Protein AF-A0A656JU66-F1 (afdb_monomer)

Mean predicted aligned error: 9.71 Å

Solvent-accessible surface area (backbone atoms only — not comparable to full-atom values): 7713 Å² total; per-residue (Å²): 135,86,83,81,80,77,76,81,78,80,50,71,65,57,58,50,46,65,62,46,49,57,57,52,53,50,47,66,55,48,53,59,61,70,49,42,65,58,52,55,53,52,53,34,42,78,71,41,78,62,40,68,29,70,34,77,76,44,78,46,80,58,86,97,41,49,32,36,38,13,30,43,60,85,66,77,60,43,80,51,70,96,76,37,68,45,75,62,69,33,74,46,65,38,84,89,38,57,94,73,55,91,77,54,67,55,58,92,69,90,62,94,45,78,96,54,40,60,56,73,69,84,134

Radius of gyration: 28.7 Å; Cα contacts (8 Å, |Δi|>4): 119; chains: 1; bounding box: 49×33×99 Å

Sequence (123 aa):
MSKVAVAPSASSLSRFWHKWRFHINVLLVLIPLGFMPKYFSDNALDRGDKGLGQRDVGEIQVGPWSLRLAEDRNEAPRLSGPSGYMKSFNAALCNACIDRVKATYLRIGKPRSLRTAGVIFFG

Structure (mmCIF, N/CA/C/O backbone):
data_AF-A0A656JU66-F1
#
_entry.id   AF-A0A656JU66-F1
#
loop_
_atom_site.group_PDB
_atom_site.id
_atom_site.type_symbol
_atom_site.label_atom_id
_atom_site.label_alt_id
_atom_site.label_comp_id
_atom_site.label_asym_id
_atom_site.label_entity_id
_atom_site.label_seq_id
_atom_site.pdbx_PDB_ins_code
_atom_site.Cartn_x
_atom_site.Cartn_y
_atom_site.Cartn_z
_atom_site.occupancy
_atom_site.B_iso_or_equiv
_atom_site.auth_seq_id
_atom_site.auth_comp_id
_atom_site.auth_asym_id
_atom_site.auth_atom_id
_atom_site.pdbx_PDB_model_num
ATOM 1 N N . MET A 1 1 ? 27.254 3.653 -75.632 1.00 41.25 1 MET A N 1
ATOM 2 C CA . MET A 1 1 ? 27.979 4.068 -74.411 1.00 41.25 1 MET A CA 1
ATOM 3 C C . MET A 1 1 ? 27.103 3.768 -73.207 1.00 41.25 1 MET A C 1
ATOM 5 O O . MET A 1 1 ? 26.079 4.418 -73.042 1.00 41.25 1 MET A O 1
ATOM 9 N N . SER A 1 2 ? 27.444 2.746 -72.423 1.00 47.44 2 SER A N 1
ATOM 10 C CA . SER A 1 2 ? 26.656 2.334 -71.254 1.00 47.44 2 SER A CA 1
ATOM 11 C C . SER A 1 2 ? 27.049 3.164 -70.034 1.00 47.44 2 SER A C 1
ATOM 13 O O . SER A 1 2 ? 28.206 3.163 -69.622 1.00 47.44 2 SER A O 1
ATOM 15 N N . LYS A 1 3 ? 26.085 3.896 -69.470 1.00 54.09 3 LYS A N 1
ATOM 16 C CA . LYS A 1 3 ? 26.258 4.696 -68.254 1.00 54.09 3 LYS A CA 1
ATOM 17 C C . LYS A 1 3 ? 26.236 3.745 -67.056 1.00 54.09 3 LYS A C 1
ATOM 19 O O . LYS A 1 3 ? 25.180 3.238 -66.692 1.00 54.09 3 LYS A O 1
ATOM 24 N N . VAL A 1 4 ? 27.403 3.469 -66.479 1.00 56.31 4 VAL A N 1
ATOM 25 C CA . VAL A 1 4 ? 27.513 2.691 -65.238 1.00 56.31 4 VAL A CA 1
ATOM 26 C C . VAL A 1 4 ? 26.932 3.541 -64.109 1.00 56.31 4 VAL A C 1
ATOM 28 O O . VAL A 1 4 ? 27.484 4.582 -63.756 1.00 56.31 4 VAL A O 1
ATOM 31 N N . ALA A 1 5 ? 25.780 3.131 -63.580 1.00 61.62 5 ALA A N 1
ATOM 32 C CA . ALA A 1 5 ? 25.197 3.744 -62.397 1.00 61.62 5 ALA A CA 1
ATOM 33 C C . ALA A 1 5 ? 26.042 3.349 -61.178 1.00 61.62 5 ALA A C 1
ATOM 35 O O . ALA A 1 5 ? 26.042 2.194 -60.756 1.00 61.62 5 ALA A O 1
ATOM 36 N N . VAL A 1 6 ? 26.793 4.304 -60.631 1.00 62.25 6 VAL A N 1
ATOM 37 C CA . VAL A 1 6 ? 27.523 4.123 -59.373 1.00 62.25 6 VAL A CA 1
ATOM 38 C C . VAL A 1 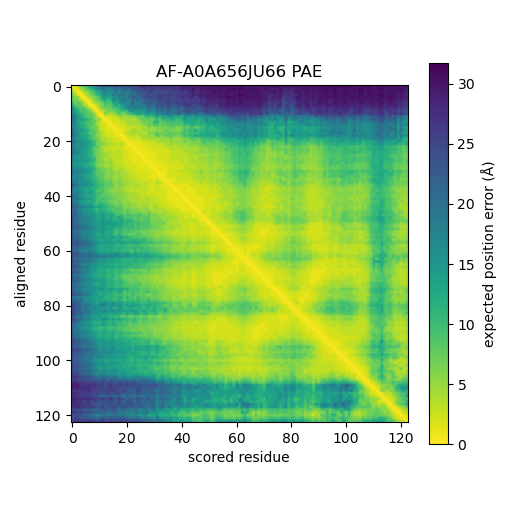6 ? 26.498 4.113 -58.242 1.00 62.25 6 VAL A C 1
ATOM 40 O O . VAL A 1 6 ? 25.774 5.089 -58.051 1.00 62.25 6 VAL A O 1
ATOM 43 N N . ALA A 1 7 ? 26.410 2.999 -57.515 1.00 65.12 7 ALA A N 1
ATOM 44 C CA . ALA A 1 7 ? 25.534 2.888 -56.356 1.00 65.12 7 ALA A CA 1
ATOM 45 C C . ALA A 1 7 ? 25.927 3.945 -55.300 1.00 65.12 7 ALA A C 1
ATOM 47 O O . ALA A 1 7 ? 27.118 4.092 -55.007 1.00 65.12 7 ALA A O 1
ATOM 48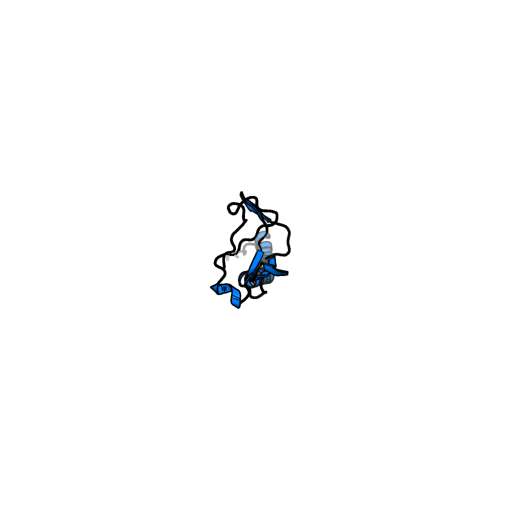 N N . PRO A 1 8 ? 24.965 4.692 -54.726 1.00 64.94 8 PRO A N 1
ATOM 49 C CA . PRO A 1 8 ? 25.264 5.714 -53.730 1.00 64.94 8 PRO A CA 1
ATOM 50 C C . PRO A 1 8 ? 25.926 5.079 -52.502 1.00 64.94 8 PRO A C 1
ATOM 52 O O . PRO A 1 8 ? 25.465 4.062 -51.979 1.00 64.94 8 PRO A O 1
ATOM 55 N N . SER A 1 9 ? 27.031 5.670 -52.044 1.00 65.44 9 SER A N 1
ATOM 56 C CA . SER A 1 9 ? 27.762 5.177 -50.881 1.00 65.44 9 SER A CA 1
ATOM 57 C C . SER A 1 9 ? 26.907 5.338 -49.621 1.00 65.44 9 SER A C 1
ATOM 59 O O . SER A 1 9 ? 26.401 6.417 -49.312 1.00 65.44 9 SER A O 1
ATOM 61 N N . ALA A 1 10 ? 26.714 4.243 -48.883 1.00 67.38 10 ALA A N 1
ATOM 62 C CA . ALA A 1 10 ? 25.923 4.266 -47.659 1.00 67.38 10 ALA A CA 1
ATOM 63 C C . ALA A 1 10 ? 26.539 5.245 -46.642 1.00 67.38 10 ALA A C 1
ATOM 65 O O . ALA A 1 10 ? 27.709 5.108 -46.245 1.00 67.38 10 ALA A O 1
ATOM 66 N N . SER A 1 11 ? 25.744 6.224 -46.201 1.00 79.81 11 SER A N 1
ATOM 67 C CA . SER A 1 11 ? 26.188 7.240 -45.245 1.00 79.81 11 SER A CA 1
ATOM 68 C C . SER A 1 11 ? 26.666 6.587 -43.942 1.00 79.81 11 SER A C 1
ATOM 70 O O . SER A 1 11 ? 26.158 5.548 -43.505 1.00 79.81 11 SER A O 1
ATOM 72 N N . SER A 1 12 ? 27.685 7.169 -43.308 1.00 81.31 12 SER A N 1
ATOM 73 C CA . SER A 1 12 ? 28.197 6.707 -42.008 1.00 81.31 12 SER A CA 1
ATOM 74 C C . SER A 1 12 ? 27.097 6.684 -40.940 1.00 81.31 12 SER A C 1
ATOM 76 O O . SER A 1 12 ? 27.049 5.764 -40.124 1.00 81.31 12 SER A O 1
ATOM 78 N N . LEU A 1 13 ? 26.163 7.637 -41.016 1.00 82.25 13 LEU A N 1
ATOM 79 C CA . LEU A 1 13 ? 24.992 7.733 -40.151 1.00 82.25 13 LEU A CA 1
ATOM 80 C C . LEU A 1 13 ? 24.037 6.539 -40.320 1.00 82.25 13 LEU A C 1
ATOM 82 O O . LEU A 1 13 ? 23.590 5.973 -39.328 1.00 82.25 13 LEU A O 1
ATOM 86 N N . SER A 1 14 ? 23.764 6.113 -41.560 1.00 81.56 14 SER A N 1
ATOM 87 C CA . SER A 1 14 ? 22.922 4.939 -41.839 1.00 81.56 14 SER A CA 1
ATOM 88 C C . SER A 1 14 ? 23.548 3.660 -41.275 1.00 81.56 14 SER A C 1
ATOM 90 O O . SER A 1 14 ? 22.874 2.886 -40.596 1.00 81.56 14 SER A O 1
ATOM 92 N N . ARG A 1 15 ? 24.859 3.463 -41.459 1.00 81.38 15 ARG A N 1
ATOM 93 C CA . ARG A 1 15 ? 25.577 2.304 -40.897 1.00 81.38 15 ARG A CA 1
ATOM 94 C C . ARG A 1 15 ? 25.592 2.307 -39.370 1.00 81.38 15 ARG A C 1
ATOM 96 O O . ARG A 1 15 ? 25.389 1.260 -38.758 1.00 81.38 15 ARG A O 1
ATOM 103 N N . PHE A 1 16 ? 25.787 3.472 -38.754 1.00 86.31 16 PHE A N 1
ATOM 104 C CA . PHE A 1 16 ? 25.693 3.626 -37.304 1.00 86.31 16 PHE A CA 1
ATOM 105 C C . PHE A 1 16 ? 24.277 3.310 -36.803 1.00 86.31 16 PHE A C 1
ATOM 107 O O . PHE A 1 16 ? 24.116 2.516 -35.881 1.00 86.31 16 PHE A O 1
ATOM 114 N N . TRP A 1 17 ? 23.244 3.839 -37.459 1.00 86.75 17 TRP A N 1
ATOM 115 C CA . TRP A 1 17 ? 21.851 3.558 -37.120 1.00 86.75 17 TRP A CA 1
ATOM 116 C C . TRP A 1 17 ? 21.508 2.070 -37.214 1.00 86.75 17 TRP A C 1
ATOM 118 O O . TRP A 1 17 ? 20.957 1.510 -36.270 1.00 86.75 17 TRP A O 1
ATOM 128 N N . HIS A 1 18 ? 21.876 1.396 -38.306 1.00 81.56 18 HIS A N 1
ATOM 129 C CA . HIS A 1 18 ? 21.624 -0.039 -38.454 1.00 81.56 18 HIS A CA 1
A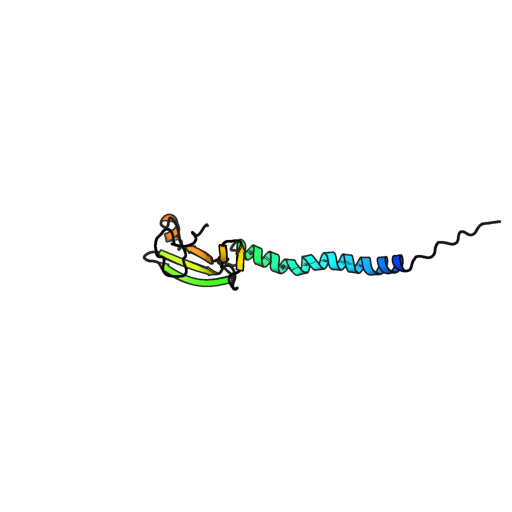TOM 130 C C . HIS A 1 18 ? 22.364 -0.877 -37.402 1.00 81.56 18 HIS A C 1
ATOM 132 O O . HIS A 1 18 ? 21.810 -1.872 -36.936 1.00 81.56 18 HIS A O 1
ATOM 138 N N . LYS A 1 19 ? 23.555 -0.445 -36.963 1.00 85.25 19 LYS A N 1
ATOM 139 C CA . LYS A 1 19 ? 24.291 -1.077 -35.857 1.00 85.25 19 LYS A CA 1
ATOM 140 C C . LYS A 1 19 ? 23.578 -0.894 -34.512 1.00 85.25 19 LYS A C 1
ATOM 142 O O . LYS A 1 19 ? 23.445 -1.845 -33.751 1.00 85.25 19 LYS A O 1
ATOM 147 N N . TRP A 1 20 ? 23.094 0.311 -34.220 1.00 93.44 20 TRP A N 1
ATOM 148 C CA . TRP A 1 20 ? 22.497 0.634 -32.918 1.00 93.44 20 TRP A CA 1
ATOM 149 C C . TRP A 1 20 ? 21.022 0.265 -32.789 1.00 93.44 20 TRP A C 1
ATOM 151 O O . TRP A 1 20 ? 20.559 -0.008 -31.683 1.00 93.44 20 TRP A O 1
ATOM 161 N N . ARG A 1 21 ? 20.284 0.179 -33.898 1.00 92.62 21 ARG A N 1
ATOM 162 C CA . ARG A 1 21 ? 18.863 -0.184 -33.896 1.00 92.62 21 ARG A CA 1
ATOM 163 C C . ARG A 1 21 ? 18.630 -1.534 -33.222 1.00 92.62 21 ARG A C 1
ATOM 165 O O . ARG A 1 21 ? 17.663 -1.658 -32.478 1.00 92.62 21 ARG A O 1
ATOM 172 N N . PHE A 1 22 ? 19.498 -2.522 -33.436 1.00 89.81 22 PHE A N 1
ATOM 173 C CA . PHE A 1 22 ? 19.386 -3.817 -32.759 1.00 89.81 22 PHE A CA 1
ATOM 174 C C . PHE A 1 22 ? 19.450 -3.665 -31.233 1.00 89.81 22 PHE A C 1
ATOM 176 O O . PHE A 1 22 ? 18.544 -4.109 -30.534 1.00 89.81 22 PHE A O 1
ATOM 183 N N . HIS A 1 23 ? 20.453 -2.950 -30.721 1.00 93.25 23 HIS A N 1
ATOM 184 C CA . HIS A 1 23 ? 20.613 -2.718 -29.284 1.00 93.25 23 HIS A CA 1
ATOM 185 C C . HIS A 1 23 ? 19.453 -1.920 -28.679 1.00 93.25 23 HIS A C 1
ATOM 187 O O . HIS A 1 23 ? 19.010 -2.240 -27.581 1.00 93.25 23 HIS A O 1
ATOM 193 N N . ILE A 1 24 ? 18.910 -0.939 -29.406 1.00 94.38 24 ILE A N 1
ATOM 194 C CA . ILE A 1 24 ? 17.724 -0.184 -28.973 1.00 94.38 24 ILE A CA 1
ATOM 195 C C . ILE A 1 24 ? 16.494 -1.100 -28.875 1.00 94.38 24 ILE A C 1
ATOM 197 O O . ILE A 1 24 ? 15.755 -1.018 -27.900 1.00 94.38 24 ILE A O 1
ATOM 201 N N . ASN A 1 25 ? 16.282 -2.003 -29.841 1.00 93.75 25 ASN A N 1
ATOM 202 C CA . ASN A 1 25 ? 15.174 -2.967 -29.780 1.00 93.75 25 ASN A CA 1
ATOM 203 C C . ASN A 1 25 ? 15.336 -3.948 -28.614 1.00 93.75 25 ASN A C 1
ATOM 205 O O . ASN A 1 25 ? 14.369 -4.232 -27.915 1.00 93.75 25 ASN A O 1
ATOM 209 N N . VAL A 1 26 ? 16.557 -4.426 -28.368 1.00 94.62 26 VAL A N 1
ATOM 210 C CA . VAL A 1 26 ? 16.849 -5.268 -27.200 1.00 94.62 26 VAL A CA 1
ATOM 211 C C . VAL A 1 26 ? 16.559 -4.506 -25.906 1.00 94.62 26 VAL A C 1
ATOM 213 O O . VAL A 1 26 ? 15.873 -5.030 -25.034 1.00 94.62 26 VAL A O 1
ATOM 216 N N . LEU A 1 27 ? 16.999 -3.250 -25.796 1.00 95.81 27 LEU A N 1
ATOM 217 C CA . LEU A 1 27 ? 16.731 -2.409 -24.629 1.00 95.81 27 LEU A CA 1
ATOM 218 C C . LEU A 1 27 ? 15.222 -2.216 -24.401 1.00 95.81 27 LEU A C 1
ATOM 220 O O . LEU A 1 27 ? 14.761 -2.336 -23.269 1.00 95.81 27 LEU A O 1
ATOM 224 N N . LEU A 1 28 ? 14.448 -1.984 -25.467 1.00 95.12 28 LEU A N 1
ATOM 225 C CA . LEU A 1 28 ? 12.990 -1.832 -25.397 1.00 95.12 28 LEU A CA 1
ATOM 226 C C . LEU A 1 28 ? 12.285 -3.060 -24.806 1.00 95.12 28 LEU A C 1
ATOM 228 O O . LEU A 1 28 ? 11.263 -2.903 -24.146 1.00 95.12 28 LEU A O 1
ATOM 232 N N . VAL A 1 29 ? 12.829 -4.261 -25.010 1.00 95.00 29 VAL A N 1
ATOM 233 C CA . VAL A 1 29 ? 12.297 -5.502 -24.425 1.00 95.00 29 VAL A CA 1
ATOM 234 C C . VAL A 1 29 ? 12.832 -5.729 -23.009 1.00 95.00 29 VAL A C 1
ATOM 236 O O . VAL A 1 29 ? 12.089 -6.152 -22.125 1.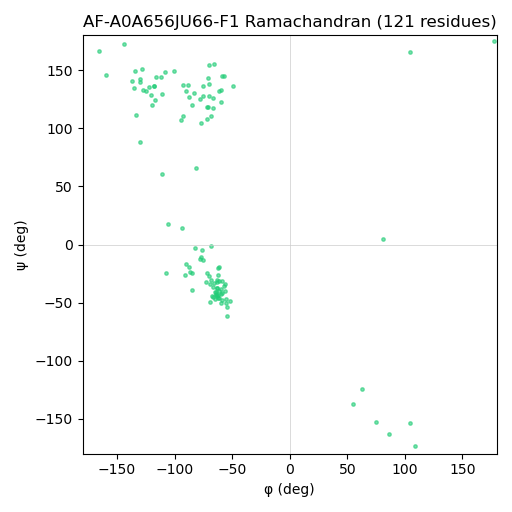00 95.00 29 VAL A O 1
ATOM 239 N N . LEU A 1 30 ? 14.107 -5.424 -22.758 1.00 96.50 30 LEU A N 1
ATOM 240 C CA . LEU A 1 30 ? 14.732 -5.641 -21.452 1.00 96.50 30 LEU A CA 1
ATOM 241 C C . LEU A 1 30 ? 14.205 -4.703 -20.365 1.00 96.50 30 LEU A C 1
ATOM 243 O O . LEU A 1 30 ? 14.096 -5.125 -19.217 1.00 96.50 30 LEU A O 1
ATOM 247 N N . ILE A 1 31 ? 13.855 -3.461 -20.709 1.00 94.19 31 ILE A N 1
ATOM 248 C CA . ILE A 1 31 ? 13.290 -2.494 -19.759 1.00 94.19 31 ILE A CA 1
ATOM 249 C C . ILE A 1 31 ? 12.055 -3.073 -19.043 1.00 94.19 31 ILE A C 1
ATOM 251 O O . ILE A 1 31 ? 12.118 -3.235 -17.823 1.00 94.19 31 ILE A O 1
ATOM 255 N N . PRO A 1 32 ? 10.951 -3.438 -19.728 1.00 92.75 32 PRO A N 1
ATOM 256 C CA . PRO A 1 32 ? 9.766 -3.962 -19.050 1.00 92.75 32 PRO A CA 1
ATOM 257 C C . PRO A 1 32 ? 10.047 -5.281 -18.321 1.00 92.75 32 PRO A C 1
ATOM 259 O O . PRO A 1 32 ? 9.560 -5.463 -17.207 1.00 92.75 32 PRO A O 1
ATOM 262 N N . LEU A 1 33 ? 10.882 -6.160 -18.887 1.00 94.81 33 LEU A N 1
ATOM 263 C CA . LEU A 1 33 ? 11.290 -7.406 -18.227 1.00 94.81 33 LEU A CA 1
ATOM 264 C C . LEU A 1 33 ? 12.013 -7.154 -16.896 1.00 94.81 33 LEU A C 1
ATOM 266 O O . LEU A 1 33 ? 11.774 -7.871 -15.928 1.00 94.81 33 LEU A O 1
ATOM 270 N N . GLY A 1 34 ? 12.851 -6.118 -16.817 1.00 94.50 34 GLY A N 1
ATOM 271 C CA . GLY A 1 34 ? 13.525 -5.727 -15.579 1.00 94.50 34 GLY A CA 1
ATOM 272 C C . GLY A 1 34 ? 12.563 -5.222 -14.497 1.00 94.50 34 GLY A C 1
ATOM 273 O O . GLY A 1 34 ? 12.786 -5.471 -13.313 1.00 94.50 34 GLY A O 1
ATOM 274 N N . PHE A 1 35 ? 11.468 -4.556 -14.880 1.00 94.94 35 PHE A N 1
ATOM 275 C CA . PHE A 1 35 ? 10.470 -4.031 -13.936 1.00 94.94 35 PHE A CA 1
ATOM 276 C C . PHE A 1 35 ? 9.369 -5.037 -13.559 1.00 94.94 35 PHE A C 1
ATOM 278 O O . PHE A 1 35 ? 8.727 -4.877 -12.516 1.00 94.94 35 PHE A O 1
ATOM 285 N N . MET A 1 36 ? 9.162 -6.088 -14.359 1.00 94.31 36 MET A N 1
AT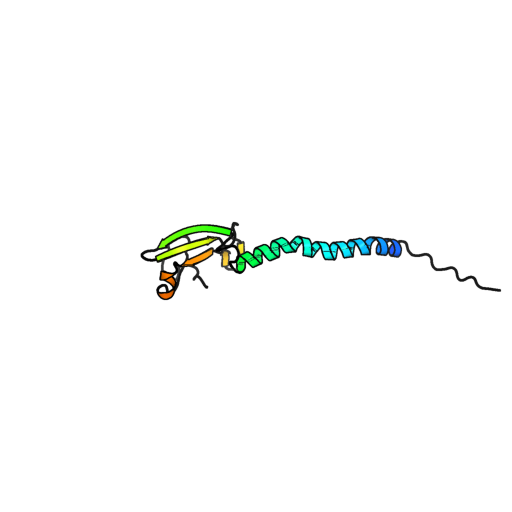OM 286 C CA . MET A 1 36 ? 8.120 -7.101 -14.145 1.00 94.31 36 MET A CA 1
ATOM 287 C C . MET A 1 36 ? 8.124 -7.726 -12.739 1.00 94.31 36 MET A C 1
ATOM 289 O O . MET A 1 36 ? 7.058 -7.754 -12.120 1.00 94.31 36 MET A O 1
ATOM 293 N N . PRO A 1 37 ? 9.258 -8.191 -12.173 1.00 93.62 37 PRO A N 1
ATOM 294 C CA . PRO A 1 37 ? 9.252 -8.840 -10.861 1.00 93.62 37 PRO A CA 1
ATOM 295 C C . PRO A 1 37 ? 8.695 -7.944 -9.752 1.00 93.62 37 PRO A C 1
ATOM 297 O O . PRO A 1 37 ? 7.894 -8.387 -8.926 1.00 93.62 37 PRO A O 1
ATOM 300 N N . LYS A 1 38 ? 9.072 -6.659 -9.761 1.00 92.19 38 LYS A N 1
ATOM 301 C CA . LYS A 1 38 ? 8.556 -5.675 -8.808 1.00 92.19 38 LYS A CA 1
ATOM 302 C C . LYS A 1 38 ? 7.060 -5.454 -9.009 1.00 92.19 38 LYS A C 1
ATOM 304 O O . LYS A 1 38 ? 6.316 -5.514 -8.037 1.00 92.19 38 LYS A O 1
ATOM 309 N N . TYR A 1 39 ? 6.629 -5.261 -10.255 1.00 91.94 39 TYR A N 1
ATOM 310 C CA . TYR A 1 39 ? 5.218 -5.081 -10.585 1.00 91.94 39 TYR A CA 1
ATOM 311 C C . TYR A 1 39 ? 4.360 -6.245 -10.072 1.00 91.94 39 TYR A C 1
ATOM 313 O O . TYR A 1 39 ? 3.387 -6.015 -9.358 1.00 91.94 39 TYR A O 1
ATOM 321 N N . PHE A 1 40 ? 4.733 -7.496 -10.356 1.00 93.25 40 PHE A N 1
ATOM 322 C CA . PHE A 1 40 ? 3.972 -8.655 -9.876 1.00 93.25 40 PHE A CA 1
ATOM 323 C C . PHE A 1 40 ? 4.019 -8.805 -8.357 1.00 93.25 40 PHE A C 1
ATOM 325 O O . PHE A 1 40 ? 3.017 -9.169 -7.750 1.00 93.25 40 PHE A O 1
ATOM 332 N N . SER A 1 41 ? 5.156 -8.494 -7.730 1.00 91.50 41 SER A N 1
ATOM 333 C CA . SER A 1 41 ? 5.268 -8.500 -6.272 1.00 91.50 41 SER A CA 1
ATOM 334 C C . SER A 1 41 ? 4.334 -7.489 -5.612 1.00 91.50 41 SER A C 1
ATOM 336 O O . SER A 1 41 ? 3.722 -7.826 -4.602 1.00 91.50 41 SER A O 1
ATOM 338 N N . ASP A 1 42 ? 4.250 -6.277 -6.162 1.00 91.06 42 ASP A N 1
ATOM 339 C CA . ASP A 1 42 ? 3.363 -5.226 -5.666 1.00 91.06 42 ASP A CA 1
ATOM 340 C C . ASP A 1 42 ? 1.890 -5.626 -5.879 1.00 91.06 42 ASP A C 1
ATOM 342 O O . ASP A 1 42 ? 1.111 -5.592 -4.936 1.00 91.06 42 ASP A O 1
ATOM 346 N N . ASN A 1 43 ? 1.529 -6.152 -7.055 1.00 91.50 43 ASN A N 1
ATOM 347 C CA . ASN A 1 43 ? 0.164 -6.628 -7.323 1.00 91.50 43 ASN A CA 1
ATOM 348 C C . ASN A 1 43 ? -0.275 -7.781 -6.406 1.00 91.50 43 ASN A C 1
ATOM 350 O O . ASN A 1 43 ? -1.431 -7.839 -6.004 1.00 91.50 43 ASN A O 1
ATOM 354 N N . ALA A 1 44 ? 0.620 -8.724 -6.111 1.00 90.38 44 ALA A N 1
ATOM 355 C CA . ALA A 1 44 ? 0.322 -9.846 -5.222 1.00 90.38 44 ALA A CA 1
ATOM 356 C C . ALA A 1 44 ? 0.137 -9.390 -3.763 1.00 90.38 44 ALA A C 1
ATOM 358 O O . ALA A 1 44 ? -0.621 -9.999 -3.015 1.00 90.38 44 ALA A O 1
ATOM 359 N N . LEU A 1 45 ? 0.820 -8.319 -3.352 1.00 89.56 45 LEU A N 1
ATOM 360 C CA . LEU A 1 45 ? 0.600 -7.691 -2.052 1.00 89.56 45 LEU A CA 1
ATOM 361 C C . LEU A 1 45 ? -0.772 -7.009 -2.003 1.00 89.56 45 LEU A C 1
ATOM 363 O O . LEU A 1 45 ? -1.547 -7.295 -1.098 1.00 89.56 45 LEU A O 1
ATOM 367 N N . ASP A 1 46 ? -1.098 -6.196 -3.011 1.00 86.19 46 ASP A N 1
ATOM 368 C CA . ASP A 1 46 ? -2.358 -5.443 -3.064 1.00 86.19 46 ASP A CA 1
ATOM 369 C C . ASP A 1 46 ? -3.595 -6.368 -3.133 1.00 86.19 46 ASP A C 1
ATOM 371 O O . ASP A 1 46 ? -4.658 -6.031 -2.619 1.00 86.19 46 ASP A O 1
ATOM 375 N N . ARG A 1 47 ? -3.465 -7.562 -3.736 1.00 86.38 47 ARG A N 1
ATOM 376 C CA . ARG A 1 47 ? -4.518 -8.600 -3.750 1.00 86.38 47 ARG A CA 1
ATOM 377 C C . ARG A 1 47 ? -4.639 -9.394 -2.448 1.00 86.38 47 ARG A C 1
ATOM 379 O O . ARG A 1 47 ? -5.596 -10.147 -2.296 1.00 86.38 47 ARG A O 1
ATOM 386 N N . GLY A 1 48 ? -3.669 -9.279 -1.544 1.00 84.62 48 GLY A N 1
ATOM 387 C CA . GLY A 1 48 ? -3.587 -10.095 -0.332 1.00 84.62 48 GLY A CA 1
ATOM 388 C C . GLY A 1 48 ? -2.980 -11.493 -0.530 1.00 84.62 48 GLY A C 1
ATOM 389 O O . GLY A 1 48 ? -2.896 -12.251 0.435 1.00 84.62 48 GLY A O 1
ATOM 390 N N . ASP A 1 49 ? -2.486 -11.837 -1.729 1.00 87.69 49 ASP A N 1
ATOM 391 C CA . ASP A 1 49 ? -1.829 -13.131 -2.011 1.00 87.69 49 ASP A CA 1
ATOM 392 C C . ASP A 1 49 ? -0.546 -13.315 -1.179 1.00 87.69 49 ASP A C 1
ATOM 394 O O . ASP A 1 49 ? -0.127 -14.434 -0.880 1.00 87.69 49 ASP A O 1
ATOM 398 N N . LYS A 1 50 ? 0.094 -12.205 -0.787 1.00 87.75 50 LYS A N 1
ATOM 399 C CA . LYS A 1 50 ? 1.271 -12.182 0.101 1.00 87.75 50 LYS A CA 1
ATOM 400 C C . LYS A 1 50 ? 0.920 -11.993 1.580 1.00 87.75 50 LYS A C 1
ATOM 402 O O . LYS A 1 50 ? 1.805 -11.716 2.388 1.00 87.75 50 LYS A O 1
ATOM 407 N N . GLY A 1 51 ? -0.349 -12.162 1.938 1.00 90.12 51 GLY A N 1
ATOM 408 C CA . GLY A 1 51 ? -0.865 -11.899 3.274 1.00 90.12 51 GLY A CA 1
ATOM 409 C C . GLY A 1 51 ? -1.273 -10.440 3.464 1.00 90.12 51 GLY A C 1
ATOM 410 O O . GLY A 1 51 ? -1.480 -9.700 2.508 1.00 90.12 51 GLY A O 1
ATOM 411 N N . LEU A 1 52 ? -1.409 -10.037 4.727 1.00 91.25 52 LEU A N 1
ATOM 412 C CA . LEU A 1 52 ? -2.004 -8.750 5.094 1.00 91.25 52 LEU A CA 1
ATOM 413 C C . LEU A 1 52 ? -1.107 -7.544 4.762 1.00 91.25 52 LEU A C 1
ATOM 415 O O . LEU A 1 52 ? -1.601 -6.436 4.607 1.00 91.25 52 LEU A O 1
ATOM 419 N N . GLY A 1 53 ? 0.207 -7.729 4.667 1.00 92.75 53 GLY A N 1
ATOM 420 C CA . GLY A 1 53 ? 1.153 -6.646 4.420 1.00 92.75 53 GLY A CA 1
ATOM 421 C C . GLY A 1 53 ? 2.595 -7.144 4.423 1.00 92.75 53 GLY A C 1
ATOM 422 O O . GLY A 1 53 ? 2.859 -8.309 4.719 1.00 92.75 53 GLY A O 1
ATOM 423 N N . GLN A 1 54 ? 3.549 -6.265 4.118 1.00 93.88 54 GLN A N 1
ATOM 424 C CA . GLN A 1 54 ? 4.976 -6.613 4.132 1.00 93.88 54 GLN A CA 1
ATOM 425 C C . GLN A 1 54 ? 5.534 -6.839 5.539 1.00 93.88 54 GLN A C 1
ATOM 427 O O . GLN A 1 54 ? 6.526 -7.553 5.693 1.00 93.88 54 GLN A O 1
ATOM 432 N N . ARG A 1 55 ? 4.937 -6.213 6.559 1.00 92.75 55 ARG A N 1
ATOM 433 C CA . ARG A 1 55 ? 5.361 -6.373 7.952 1.00 92.75 55 ARG A CA 1
ATOM 434 C C . ARG A 1 55 ? 4.159 -6.611 8.850 1.00 92.75 55 ARG A C 1
ATOM 436 O O . ARG A 1 55 ? 3.366 -5.700 9.077 1.00 92.75 55 ARG A O 1
ATOM 443 N N . ASP A 1 56 ? 4.064 -7.820 9.392 1.00 92.69 56 ASP A N 1
ATOM 444 C CA . ASP A 1 56 ? 3.063 -8.152 10.404 1.00 92.69 56 ASP A CA 1
ATOM 445 C C . ASP A 1 56 ? 3.405 -7.427 11.719 1.00 92.69 56 ASP A C 1
ATOM 447 O O . ASP A 1 56 ? 4.542 -7.473 12.199 1.00 92.69 56 ASP A O 1
ATOM 451 N N . VAL A 1 57 ? 2.434 -6.700 12.269 1.00 91.25 57 VAL A N 1
ATOM 452 C CA . VAL A 1 57 ? 2.518 -6.077 13.599 1.00 91.25 57 VAL A CA 1
ATOM 453 C C . VAL A 1 57 ? 2.074 -7.078 14.670 1.00 91.25 57 VAL A C 1
ATOM 455 O O . VAL A 1 57 ? 2.502 -6.970 15.818 1.00 91.25 57 VAL A O 1
ATOM 458 N N . GLY A 1 58 ? 1.273 -8.073 14.287 1.00 92.06 58 GLY A N 1
ATOM 459 C CA . GLY A 1 58 ? 0.745 -9.122 15.142 1.00 92.06 58 GLY A CA 1
ATOM 460 C C . GLY A 1 58 ? -0.750 -8.978 15.412 1.00 92.06 58 GLY A C 1
ATOM 461 O O . GLY A 1 58 ? -1.456 -8.143 14.838 1.00 92.06 58 GLY A O 1
ATOM 462 N N . GLU A 1 59 ? -1.236 -9.836 16.305 1.00 94.00 59 GLU A N 1
ATOM 463 C CA . GLU A 1 59 ? -2.606 -9.792 16.802 1.00 94.00 59 GLU A CA 1
ATOM 464 C C . GLU A 1 59 ? -2.730 -8.779 17.947 1.00 94.00 59 GLU A C 1
ATOM 466 O O . GLU A 1 59 ? -1.952 -8.781 18.901 1.00 94.00 59 GLU A O 1
ATOM 471 N N . ILE A 1 60 ? -3.726 -7.907 17.843 1.00 91.19 60 ILE A N 1
ATOM 472 C CA . ILE A 1 60 ? -4.041 -6.857 18.800 1.00 91.19 60 ILE A CA 1
ATOM 473 C C . ILE A 1 60 ? -5.425 -7.149 19.372 1.00 91.19 60 ILE A C 1
ATOM 475 O O . ILE A 1 60 ? -6.407 -7.265 18.636 1.00 91.19 60 ILE A O 1
ATOM 479 N N . GLN A 1 61 ? -5.498 -7.236 20.699 1.00 91.44 61 GLN A N 1
ATOM 480 C CA . GLN A 1 61 ? -6.755 -7.385 21.426 1.00 91.44 61 GLN A CA 1
ATOM 481 C C . GLN A 1 61 ? -7.365 -6.011 21.719 1.00 91.44 61 GLN A C 1
ATOM 483 O O . GLN A 1 61 ? -6.710 -5.129 22.278 1.00 91.44 61 GLN A O 1
ATOM 488 N N . VAL A 1 62 ? -8.630 -5.829 21.345 1.00 88.06 62 VAL A N 1
ATOM 489 C CA . VAL A 1 62 ? -9.398 -4.589 21.496 1.00 88.06 62 VAL A CA 1
ATOM 490 C C . VAL A 1 62 ? -10.738 -4.917 22.155 1.00 88.06 62 VAL A C 1
ATOM 492 O O . VAL A 1 62 ? -11.747 -5.178 21.497 1.00 88.06 62 VAL A O 1
ATOM 495 N N . GLY A 1 63 ? -10.752 -4.906 23.489 1.00 88.00 63 GLY A N 1
ATOM 496 C CA . GLY A 1 63 ? -11.919 -5.333 24.261 1.00 88.00 63 GLY A CA 1
ATOM 497 C C . GLY A 1 63 ? -12.225 -6.817 24.005 1.00 88.00 63 GLY A C 1
ATOM 498 O O . GLY A 1 63 ? -11.334 -7.637 24.207 1.00 88.00 63 GLY A O 1
ATOM 499 N N . PRO A 1 64 ? -13.448 -7.184 23.574 1.00 89.50 64 PRO A N 1
ATOM 500 C CA . PRO A 1 64 ? -13.805 -8.572 23.264 1.00 89.50 64 PRO A CA 1
ATOM 501 C C . PRO A 1 64 ? -13.366 -9.028 21.861 1.00 89.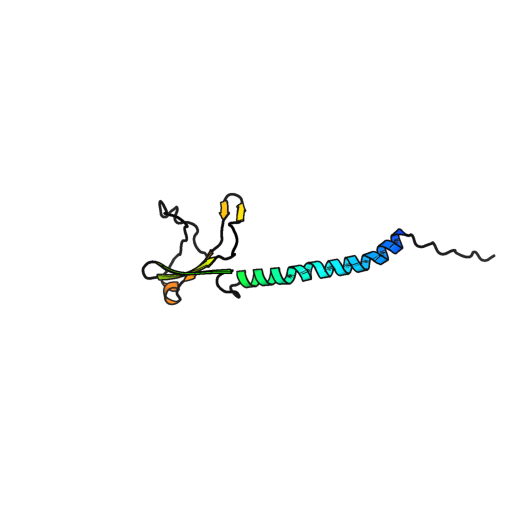50 64 PRO A C 1
ATOM 503 O O . PRO A 1 64 ? -13.614 -10.176 21.496 1.00 89.50 64 PRO A O 1
ATOM 506 N N . TRP A 1 65 ? -12.779 -8.139 21.053 1.00 92.25 65 TRP A N 1
ATOM 507 C CA . TRP A 1 65 ? -12.415 -8.415 19.665 1.00 92.25 65 TRP A CA 1
ATOM 508 C C . TRP A 1 65 ? -10.911 -8.547 19.498 1.00 92.25 65 TRP A C 1
ATOM 510 O O . TRP A 1 65 ? -10.151 -7.827 20.143 1.00 92.25 65 TRP A O 1
ATOM 520 N N . SER A 1 66 ? -10.497 -9.390 18.555 1.00 92.44 66 SER A N 1
ATOM 521 C CA . SER A 1 66 ? -9.112 -9.457 18.105 1.00 92.44 66 SER A CA 1
ATOM 522 C C . SER A 1 66 ? -8.991 -9.064 16.636 1.00 92.44 66 SER A C 1
ATOM 524 O O . SER A 1 66 ? -9.889 -9.318 15.823 1.00 92.44 66 SER A O 1
ATOM 526 N N . LEU A 1 67 ? -7.889 -8.393 16.303 1.00 92.56 67 LEU A N 1
ATOM 527 C CA . LEU A 1 67 ? -7.547 -8.034 14.932 1.00 92.56 67 LEU A CA 1
ATOM 528 C C . LEU A 1 67 ? -6.064 -8.287 14.683 1.00 92.56 67 LEU A C 1
ATOM 530 O O . LEU A 1 67 ? -5.229 -7.983 15.529 1.00 92.56 67 LEU A O 1
ATOM 534 N N . ARG A 1 68 ? -5.719 -8.797 13.506 1.00 93.19 68 ARG A N 1
ATOM 535 C CA . ARG A 1 68 ? -4.336 -8.816 13.022 1.00 93.19 68 ARG A CA 1
ATOM 536 C C . ARG A 1 68 ? -4.070 -7.539 12.253 1.00 93.19 68 ARG A C 1
ATOM 538 O O . ARG A 1 68 ? -4.890 -7.155 11.425 1.00 93.19 68 ARG A O 1
ATOM 545 N N . LEU A 1 69 ? -2.955 -6.879 12.540 1.00 92.69 69 LEU A N 1
ATOM 546 C CA . LEU A 1 69 ? -2.564 -5.630 11.894 1.00 92.69 69 LEU A CA 1
ATOM 547 C C . LEU A 1 69 ? -1.251 -5.842 11.150 1.00 92.69 69 LEU A C 1
ATOM 549 O O . LEU A 1 69 ? -0.316 -6.413 11.700 1.00 92.69 69 LEU A O 1
ATOM 553 N N . ALA A 1 70 ? -1.149 -5.328 9.932 1.00 94.06 70 ALA A N 1
ATOM 554 C CA . ALA A 1 70 ? 0.100 -5.308 9.187 1.00 94.06 70 ALA A CA 1
ATOM 555 C C . ALA A 1 70 ? 0.335 -3.937 8.556 1.00 94.06 70 ALA A C 1
ATOM 557 O O . ALA A 1 70 ? -0.598 -3.221 8.191 1.00 94.06 70 ALA A O 1
ATOM 558 N N . GLU A 1 71 ? 1.605 -3.575 8.416 1.00 92.81 71 GLU A N 1
ATOM 559 C CA . GLU A 1 71 ? 2.000 -2.481 7.538 1.00 92.81 71 GLU A CA 1
ATOM 560 C C . GLU A 1 71 ? 1.915 -2.966 6.099 1.00 92.81 71 GLU A C 1
ATOM 562 O O . GLU A 1 71 ? 2.528 -3.983 5.764 1.00 92.81 71 GLU A O 1
ATOM 567 N N . ASP A 1 72 ? 1.202 -2.219 5.256 1.00 91.44 72 ASP A N 1
ATOM 568 C CA . ASP A 1 72 ? 1.114 -2.521 3.828 1.00 91.44 72 ASP A CA 1
ATOM 569 C C . ASP A 1 72 ? 2.530 -2.608 3.240 1.00 91.44 72 ASP A C 1
ATOM 571 O O . ASP A 1 72 ? 2.963 -3.652 2.752 1.00 91.44 72 ASP A O 1
ATOM 575 N N . ARG A 1 73 ? 3.323 -1.549 3.448 1.00 91.75 73 ARG A N 1
ATOM 576 C CA . ARG A 1 73 ? 4.727 -1.473 3.032 1.00 91.75 73 ARG A CA 1
ATOM 577 C C . ARG A 1 73 ? 5.648 -1.210 4.217 1.00 91.75 73 ARG A C 1
ATOM 579 O O . ARG A 1 73 ? 5.390 -0.327 5.041 1.00 91.75 73 ARG A O 1
ATOM 586 N N . ASN A 1 74 ? 6.758 -1.947 4.271 1.00 92.88 74 ASN A N 1
ATOM 587 C CA . ASN A 1 74 ? 7.798 -1.781 5.286 1.00 92.88 74 ASN A CA 1
ATOM 588 C C . ASN A 1 74 ? 8.741 -0.627 4.912 1.00 92.88 74 ASN A C 1
ATOM 590 O O . ASN A 1 74 ? 9.910 -0.819 4.584 1.00 92.88 74 ASN A O 1
ATOM 594 N N . GLU A 1 75 ? 8.197 0.585 4.909 1.00 92.06 75 GLU A N 1
ATOM 595 C CA . GLU A 1 75 ? 8.915 1.808 4.563 1.00 92.06 75 GLU A CA 1
ATOM 596 C C . GLU A 1 75 ? 8.447 2.998 5.412 1.00 92.06 75 GLU A C 1
ATOM 598 O O . GLU A 1 75 ? 7.502 2.901 6.208 1.00 92.06 75 GLU A O 1
ATOM 603 N N . ALA A 1 76 ? 9.145 4.126 5.277 1.00 91.75 76 ALA A N 1
ATOM 604 C CA . ALA A 1 76 ? 8.748 5.376 5.911 1.00 91.75 76 ALA A CA 1
ATOM 605 C C . ALA A 1 76 ? 7.418 5.895 5.323 1.00 91.75 76 ALA A C 1
ATOM 607 O O . ALA A 1 76 ? 7.098 5.590 4.171 1.00 91.75 76 ALA A O 1
ATOM 608 N N . PRO A 1 77 ? 6.650 6.705 6.078 1.00 91.06 77 PRO A N 1
ATOM 609 C CA . PRO A 1 77 ? 5.486 7.399 5.540 1.00 91.06 77 PRO A CA 1
ATOM 610 C C . PRO A 1 77 ? 5.815 8.128 4.231 1.00 91.06 77 PRO A C 1
ATOM 612 O O . PRO A 1 77 ? 6.847 8.792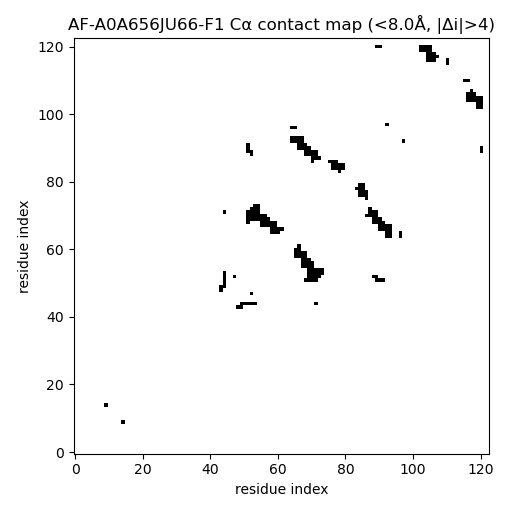 4.128 1.00 91.06 77 PRO A O 1
ATOM 615 N N . ARG A 1 78 ? 4.934 8.023 3.236 1.00 91.00 78 ARG A N 1
ATOM 616 C CA . ARG A 1 78 ? 5.081 8.691 1.937 1.00 91.00 78 ARG A CA 1
ATOM 617 C C . ARG A 1 78 ? 4.211 9.940 1.877 1.00 91.00 78 ARG A C 1
ATOM 619 O O . ARG A 1 78 ? 3.155 9.998 2.502 1.00 91.00 78 ARG A O 1
ATOM 626 N N . LEU A 1 79 ? 4.654 10.943 1.124 1.00 90.31 79 LEU A N 1
ATOM 627 C CA . LEU A 1 79 ? 3.892 12.172 0.925 1.00 90.31 79 LEU A CA 1
ATOM 628 C C . LEU A 1 79 ? 2.606 11.874 0.134 1.00 90.31 79 LEU A C 1
ATOM 630 O O . LEU A 1 79 ? 2.665 11.456 -1.019 1.00 90.31 79 LEU A O 1
ATOM 634 N N . SER A 1 80 ? 1.456 12.112 0.760 1.00 87.81 80 SER A N 1
ATOM 635 C CA . SER A 1 80 ? 0.106 11.884 0.238 1.00 87.81 80 SER A CA 1
ATOM 636 C C . SER A 1 80 ? -0.601 13.222 -0.011 1.00 87.81 80 SER A C 1
ATOM 638 O O . SER A 1 80 ? -1.605 13.570 0.614 1.00 87.81 80 SER A O 1
ATOM 640 N N . GLY A 1 81 ? -0.017 14.033 -0.899 1.00 88.69 81 GLY A N 1
ATOM 641 C CA . GLY A 1 81 ? -0.579 15.323 -1.303 1.00 88.69 81 GLY A CA 1
ATOM 642 C C . GLY A 1 81 ? -0.867 16.267 -0.119 1.00 88.69 81 GLY A C 1
ATOM 643 O O . GLY A 1 81 ? -0.045 16.364 0.798 1.00 88.69 81 GLY A O 1
ATOM 644 N N . PRO A 1 82 ? -2.026 16.959 -0.104 1.00 87.12 82 PRO A N 1
ATOM 645 C CA . PRO A 1 82 ? -2.398 17.883 0.973 1.00 87.12 82 PRO A CA 1
ATOM 646 C C . PRO A 1 82 ? -2.525 17.232 2.358 1.00 87.12 82 PRO A C 1
ATOM 648 O O . PRO A 1 82 ? -2.466 17.930 3.366 1.00 87.12 82 PRO A O 1
ATOM 651 N N . SER A 1 83 ? -2.695 15.908 2.426 1.00 80.75 83 SER A N 1
ATOM 652 C CA . SER A 1 83 ? -2.795 15.161 3.686 1.00 80.75 83 SER A CA 1
ATOM 653 C C . SER A 1 83 ? -1.442 14.962 4.381 1.00 80.75 83 SER A C 1
ATOM 655 O O . SER A 1 83 ? -1.404 14.456 5.502 1.00 80.75 83 SER A O 1
ATOM 657 N N . GLY A 1 84 ? -0.337 15.380 3.754 1.00 86.94 84 GLY A N 1
ATOM 658 C CA . GLY A 1 84 ? 1.007 15.249 4.305 1.00 86.94 84 GLY A CA 1
ATOM 659 C C . GLY A 1 84 ? 1.527 13.815 4.226 1.00 86.94 84 GLY A C 1
ATOM 660 O O . GLY A 1 84 ? 1.159 13.053 3.337 1.00 86.94 84 GLY A O 1
ATOM 661 N N . TYR A 1 85 ? 2.427 13.445 5.132 1.00 87.50 85 TYR A N 1
ATOM 662 C CA . TYR A 1 85 ? 3.022 12.111 5.150 1.00 87.50 85 TYR A CA 1
ATOM 663 C C . TYR A 1 85 ? 2.064 11.075 5.746 1.00 87.50 85 TYR A C 1
ATOM 665 O O . TYR A 1 85 ? 1.604 11.227 6.876 1.00 87.50 85 TYR A O 1
ATOM 673 N N . MET A 1 86 ? 1.797 10.001 5.004 1.00 86.38 86 MET A N 1
ATOM 674 C CA . MET A 1 86 ? 0.889 8.927 5.406 1.00 86.38 86 MET A CA 1
ATOM 675 C C . MET A 1 86 ? 1.549 7.553 5.281 1.00 86.38 86 MET A C 1
ATOM 677 O O . MET A 1 86 ? 2.421 7.337 4.438 1.00 86.38 86 MET A O 1
ATOM 681 N N . LYS A 1 87 ? 1.117 6.614 6.127 1.00 89.56 87 LYS A N 1
ATOM 682 C CA . LYS A 1 87 ? 1.512 5.205 6.076 1.00 89.56 87 LYS A CA 1
ATOM 683 C C . LYS A 1 87 ? 0.265 4.330 6.069 1.00 89.56 87 LYS A C 1
ATOM 685 O O . LYS A 1 87 ? -0.638 4.556 6.874 1.00 89.56 87 LYS A O 1
ATOM 690 N N . SER A 1 88 ? 0.236 3.362 5.161 1.00 89.06 88 SER A N 1
ATOM 691 C CA . SER A 1 88 ? -0.887 2.444 4.989 1.00 89.06 88 SER A CA 1
ATOM 692 C C . SER A 1 88 ? -0.736 1.221 5.887 1.00 89.06 88 SER A C 1
ATOM 694 O O . SER A 1 88 ? 0.349 0.646 6.012 1.00 89.06 88 SER A O 1
ATOM 696 N N . PHE A 1 89 ? -1.847 0.830 6.498 1.00 90.31 89 PHE A N 1
ATOM 697 C CA . PHE A 1 89 ? -1.965 -0.360 7.325 1.00 90.31 89 PHE A CA 1
ATOM 698 C C . PHE A 1 89 ? -3.182 -1.144 6.863 1.00 90.3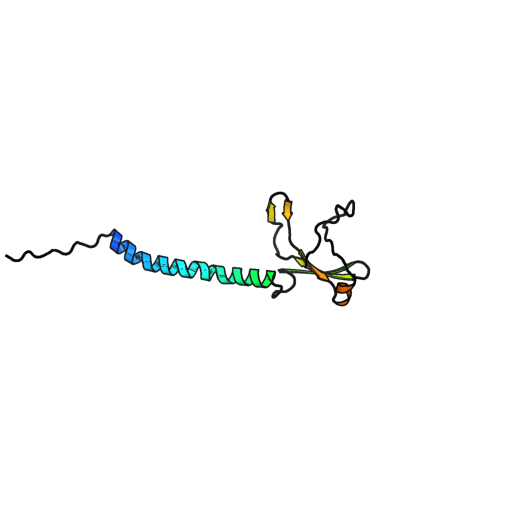1 89 PHE A C 1
ATOM 700 O O . PHE A 1 89 ? -4.217 -0.550 6.567 1.00 90.31 89 PHE A O 1
ATOM 707 N N . ASN A 1 90 ? -3.062 -2.462 6.883 1.00 91.00 90 ASN A N 1
ATOM 708 C CA . ASN A 1 90 ? -4.154 -3.380 6.623 1.00 91.00 90 ASN A CA 1
ATOM 709 C C . ASN A 1 90 ? -4.484 -4.115 7.920 1.00 91.00 90 ASN A C 1
ATOM 711 O O . ASN A 1 90 ? -3.596 -4.419 8.721 1.00 91.00 90 ASN A O 1
ATOM 715 N N . ALA A 1 91 ? -5.766 -4.388 8.132 1.00 90.50 91 ALA A N 1
ATOM 716 C CA . ALA A 1 91 ? -6.260 -5.077 9.312 1.00 90.50 91 ALA A CA 1
ATOM 717 C C . ALA A 1 91 ? -7.178 -6.228 8.903 1.00 90.50 91 ALA A C 1
ATOM 719 O O . ALA A 1 91 ? -7.999 -6.073 8.004 1.00 90.50 91 ALA A O 1
ATOM 720 N N . ALA A 1 92 ? -7.059 -7.362 9.587 1.00 91.62 92 ALA A N 1
ATOM 721 C CA . ALA A 1 92 ? -7.970 -8.490 9.459 1.00 91.62 92 ALA A CA 1
ATOM 722 C C . ALA A 1 92 ? -8.626 -8.756 10.813 1.00 91.62 92 ALA A C 1
ATOM 724 O O . ALA A 1 92 ? -7.941 -9.023 11.802 1.00 91.62 92 ALA A O 1
ATOM 725 N N . LEU A 1 93 ? -9.953 -8.670 10.862 1.00 92.12 93 LEU A N 1
ATOM 726 C CA . LEU A 1 93 ? -10.722 -9.038 12.046 1.00 92.12 93 LEU A CA 1
ATOM 727 C C . LEU A 1 93 ? -10.699 -10.554 12.253 1.00 92.12 93 LEU A C 1
ATOM 729 O O . LEU A 1 93 ? -10.572 -11.324 11.301 1.00 92.12 93 LEU A O 1
ATOM 733 N N . CYS A 1 94 ? -10.872 -10.988 13.501 1.00 90.69 94 CYS A N 1
ATOM 734 C CA . CYS A 1 94 ? -11.116 -12.395 13.784 1.00 90.69 94 CYS A CA 1
ATOM 735 C C . CYS A 1 94 ? -12.360 -12.894 13.026 1.00 90.69 94 CYS A C 1
ATOM 737 O O . CYS A 1 94 ? -13.344 -12.165 12.903 1.00 90.69 94 CYS A O 1
ATOM 739 N N . ASN A 1 95 ? -12.364 -14.150 12.567 1.00 90.06 95 ASN A N 1
ATOM 740 C CA . ASN A 1 95 ? -13.482 -14.680 11.772 1.00 90.06 95 ASN A CA 1
ATOM 741 C C . ASN A 1 95 ? -14.836 -14.572 12.500 1.00 90.06 95 ASN A C 1
ATOM 743 O O . ASN A 1 95 ? -15.849 -14.272 11.884 1.00 90.06 95 ASN A O 1
ATOM 747 N N . ALA A 1 96 ? -14.853 -14.748 13.826 1.00 90.75 96 ALA A N 1
ATOM 748 C CA . ALA A 1 96 ? -16.064 -14.623 14.644 1.00 90.75 96 ALA A CA 1
ATOM 749 C C . ALA A 1 96 ? -16.502 -13.164 14.915 1.00 90.75 96 ALA A C 1
ATOM 751 O O . ALA A 1 96 ? -17.586 -12.935 15.462 1.00 90.75 96 ALA A O 1
ATOM 752 N N . CYS A 1 97 ? -15.650 -12.189 14.584 1.00 90.44 97 CYS A N 1
ATOM 753 C CA . CYS A 1 97 ? -15.844 -10.763 14.831 1.00 90.44 97 CYS A CA 1
ATOM 754 C C . CYS A 1 97 ? -16.550 -10.062 13.657 1.00 90.44 97 CYS A C 1
ATOM 756 O O . CYS A 1 97 ? -17.205 -9.046 13.882 1.00 90.44 97 CYS A O 1
ATOM 758 N N . ILE A 1 98 ? -16.419 -10.586 12.430 1.00 88.75 98 ILE A N 1
ATOM 759 C CA . ILE A 1 98 ? -16.808 -9.914 11.173 1.00 88.75 98 ILE A CA 1
ATOM 760 C C . ILE A 1 98 ? -18.276 -9.464 11.197 1.00 88.75 98 ILE A C 1
ATOM 762 O O . ILE A 1 98 ? -18.560 -8.299 10.941 1.00 88.75 98 ILE A O 1
ATOM 766 N N . ASP A 1 99 ? -19.194 -10.333 11.625 1.00 89.88 99 ASP A N 1
ATOM 767 C CA . ASP A 1 99 ? -20.631 -10.016 11.647 1.00 89.88 99 ASP A CA 1
ATOM 768 C C . ASP A 1 99 ? -21.043 -9.067 12.785 1.00 89.88 99 ASP A C 1
ATOM 770 O O . ASP A 1 99 ? -22.162 -8.553 12.811 1.00 89.88 99 ASP A O 1
ATOM 774 N N . ARG A 1 100 ? -20.162 -8.847 13.770 1.00 91.06 100 ARG A N 1
ATOM 775 C CA . ARG A 1 100 ? -20.464 -8.057 14.977 1.00 91.06 100 ARG A CA 1
ATOM 776 C C . ARG A 1 100 ? -19.785 -6.693 14.985 1.00 91.06 100 ARG A C 1
ATOM 778 O O . ARG A 1 100 ? -20.255 -5.776 15.661 1.00 91.06 100 ARG A O 1
ATOM 785 N N . VAL A 1 101 ? -18.684 -6.545 14.255 1.00 89.19 101 VAL A N 1
ATOM 786 C CA . VAL A 1 101 ? -17.910 -5.305 14.178 1.00 89.19 101 VAL A CA 1
ATOM 787 C C . VAL A 1 101 ? -18.363 -4.507 12.961 1.00 89.19 101 VAL A C 1
ATOM 789 O O . VAL A 1 101 ? -18.038 -4.829 11.828 1.00 89.19 101 VAL A O 1
ATOM 792 N N . LYS A 1 102 ? -19.092 -3.413 13.202 1.00 87.62 102 LYS A N 1
ATOM 793 C CA . LYS A 1 102 ? -19.607 -2.551 12.126 1.00 87.62 102 LYS A CA 1
ATOM 794 C C . LYS A 1 102 ? -18.529 -1.695 11.449 1.00 87.62 102 LYS A C 1
ATOM 796 O O . LYS A 1 102 ? -18.679 -1.331 10.290 1.00 87.62 102 LYS A O 1
ATOM 801 N N . ALA A 1 103 ? -17.504 -1.288 12.195 1.00 85.69 103 ALA A N 1
ATOM 802 C CA . ALA A 1 103 ? -16.426 -0.447 11.687 1.00 85.69 103 ALA A CA 1
ATOM 803 C C . ALA A 1 103 ? -15.185 -0.552 12.578 1.00 85.69 103 ALA A C 1
ATOM 805 O O . ALA A 1 103 ? -15.296 -0.628 13.805 1.00 85.69 103 ALA A O 1
ATOM 806 N N . THR A 1 104 ? -14.011 -0.464 11.958 1.00 84.56 104 THR A N 1
ATOM 807 C CA . THR A 1 104 ? -12.716 -0.409 12.640 1.00 84.56 104 THR A CA 1
ATOM 808 C C . THR A 1 104 ? -12.041 0.921 12.314 1.00 84.56 104 THR A C 1
ATOM 810 O O . THR A 1 104 ? -12.038 1.368 11.168 1.00 84.56 104 THR A O 1
ATOM 813 N N . TYR A 1 105 ? -11.457 1.558 13.327 1.00 81.19 105 TYR A N 1
ATOM 814 C CA . TYR A 1 105 ? -10.746 2.830 13.201 1.00 81.19 105 TYR A CA 1
ATOM 815 C C . TYR A 1 105 ? -9.334 2.648 13.748 1.00 81.19 105 TYR A C 1
ATOM 817 O O . TYR A 1 105 ? -9.175 2.125 14.853 1.00 81.19 105 TYR A O 1
ATOM 825 N N . LEU A 1 106 ? -8.319 3.095 13.008 1.00 79.75 106 LEU A N 1
ATOM 826 C CA . LEU A 1 106 ? -6.945 3.149 13.504 1.00 79.75 106 LEU A CA 1
ATOM 827 C C . LEU A 1 106 ? -6.514 4.597 13.695 1.00 79.75 106 LEU A C 1
ATOM 829 O O . LEU A 1 106 ? -6.575 5.421 12.779 1.00 79.75 106 LEU A O 1
ATOM 833 N N . ARG A 1 107 ? -5.980 4.878 14.885 1.00 76.38 107 ARG A N 1
ATOM 834 C CA . ARG A 1 107 ? -5.245 6.105 15.158 1.00 76.38 107 ARG A CA 1
ATOM 835 C C . ARG A 1 107 ? -3.974 5.825 15.925 1.00 76.38 107 ARG A C 1
ATOM 837 O O . ARG A 1 107 ? -3.969 5.124 16.929 1.00 76.38 107 ARG A O 1
ATOM 844 N N . ILE A 1 108 ? -2.914 6.470 15.468 1.00 71.81 108 ILE A N 1
ATOM 845 C CA . ILE A 1 108 ? -1.631 6.514 16.150 1.00 71.81 108 ILE A CA 1
ATOM 846 C C . ILE A 1 108 ? -1.641 7.774 17.037 1.00 71.81 108 ILE A C 1
ATOM 848 O O . ILE A 1 108 ? -1.691 8.896 16.531 1.00 71.81 108 ILE A O 1
ATOM 852 N N . GLY A 1 109 ? -1.680 7.584 18.363 1.00 70.00 109 GLY A N 1
ATOM 853 C CA . GLY A 1 109 ? -1.777 8.644 19.387 1.00 70.00 109 GLY A CA 1
ATOM 854 C C . GLY A 1 109 ? -3.166 8.786 20.044 1.00 70.00 109 GLY A C 1
ATOM 855 O O . GLY A 1 109 ? -4.157 8.254 19.551 1.00 70.00 109 GLY A O 1
ATOM 856 N N . LYS A 1 110 ? -3.264 9.517 21.168 1.00 57.16 110 LYS A N 1
ATOM 857 C CA . LYS A 1 110 ? -4.521 9.675 21.936 1.00 57.16 110 LYS A CA 1
ATOM 858 C C . LYS A 1 110 ? -5.538 10.558 21.178 1.00 57.16 110 LYS A C 1
ATOM 860 O O . LYS A 1 110 ? -5.235 11.729 20.931 1.00 57.16 110 LYS A O 1
ATOM 865 N N . PRO A 1 111 ? -6.737 10.060 20.806 1.00 56.81 111 PRO A N 1
ATOM 866 C CA . PRO A 1 111 ? -7.777 10.892 20.203 1.00 56.81 111 PRO A CA 1
ATOM 867 C C . PRO A 1 111 ? -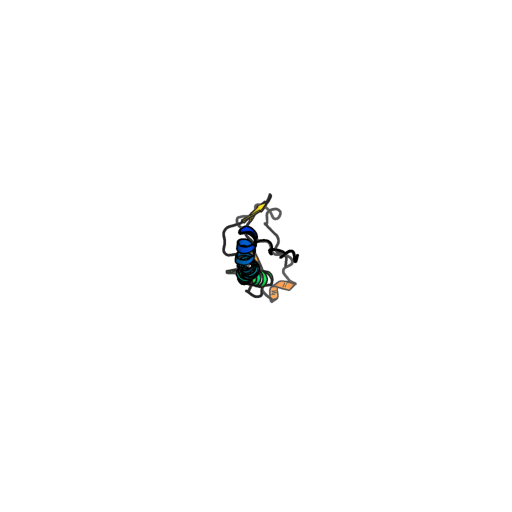8.380 11.848 21.240 1.00 56.81 111 PRO A C 1
ATOM 869 O O . PRO A 1 111 ? -8.586 11.488 22.397 1.00 56.81 111 PRO A O 1
ATOM 872 N N . ARG A 1 112 ? -8.706 13.069 20.807 1.00 70.88 112 ARG A N 1
ATOM 873 C CA . ARG A 1 112 ? -9.414 14.078 21.623 1.00 70.88 112 ARG A CA 1
ATOM 874 C C . ARG A 1 112 ? -10.939 13.994 21.486 1.00 70.88 112 ARG A C 1
ATOM 876 O O . ARG A 1 112 ? -11.657 14.559 22.301 1.00 70.88 112 ARG A O 1
ATOM 883 N N . SER A 1 113 ? -11.430 13.310 20.450 1.00 74.62 113 SER A N 1
ATOM 884 C CA . SER A 1 113 ? -12.845 12.991 20.205 1.00 74.62 113 SER A CA 1
ATOM 885 C C . SER A 1 113 ? -12.994 11.908 19.124 1.00 74.62 113 SER A C 1
ATOM 887 O O . SER A 1 113 ? -12.052 11.659 18.367 1.00 74.62 113 SER A O 1
ATOM 889 N N . LEU A 1 114 ? -14.190 11.322 18.982 1.00 69.06 114 LEU A N 1
ATOM 890 C CA . LEU A 1 114 ? -14.506 10.356 17.913 1.00 69.06 114 LEU A CA 1
ATOM 891 C C . LEU A 1 114 ? -14.383 10.947 16.498 1.00 69.06 114 LEU A C 1
ATOM 893 O O . LEU A 1 114 ? -13.948 10.258 15.584 1.00 69.06 114 LEU A O 1
ATOM 897 N N . ARG A 1 115 ? -14.654 12.248 16.314 1.00 68.88 115 ARG A N 1
ATOM 898 C CA . ARG A 1 115 ? -14.379 12.953 15.042 1.00 68.88 115 ARG A CA 1
ATOM 899 C C . ARG A 1 115 ? -12.894 12.972 14.675 1.00 68.88 115 ARG A C 1
ATOM 901 O O . ARG A 1 115 ? -12.547 13.191 13.524 1.00 68.88 115 ARG A O 1
ATOM 908 N N . THR A 1 116 ? -12.022 12.758 15.658 1.00 65.81 116 THR A N 1
ATOM 909 C CA . THR A 1 116 ? -10.572 12.653 15.475 1.00 65.81 116 THR A CA 1
ATOM 910 C C . THR A 1 116 ? -10.079 11.213 15.602 1.00 65.81 116 THR A C 1
ATOM 912 O O . THR A 1 116 ? -8.888 11.019 15.799 1.00 65.81 116 THR A O 1
ATOM 915 N N . ALA A 1 117 ? -10.946 10.201 15.494 1.00 63.00 117 ALA A N 1
ATOM 916 C CA . ALA A 1 117 ? -10.580 8.794 15.691 1.00 63.00 117 ALA A CA 1
ATOM 917 C C . ALA A 1 117 ? -9.658 8.203 14.607 1.00 63.00 117 ALA A C 1
ATOM 919 O O . ALA A 1 117 ? -9.247 7.060 14.745 1.00 63.00 117 ALA A O 1
ATOM 920 N N . GLY A 1 118 ? -9.278 8.976 13.583 1.00 70.56 118 GLY A N 1
ATOM 921 C CA . GLY A 1 118 ? -8.325 8.562 12.551 1.00 70.56 118 GLY A CA 1
ATOM 922 C C . GLY A 1 118 ? -9.007 8.220 11.233 1.00 70.56 118 GLY A C 1
ATOM 923 O O . GLY A 1 118 ? -10.066 8.767 10.927 1.00 70.56 118 GLY A O 1
ATOM 924 N N . VAL A 1 119 ? -8.366 7.358 10.447 1.00 71.69 119 VAL A N 1
ATOM 925 C CA . VAL A 1 119 ? -8.890 6.887 9.159 1.00 71.69 119 VAL A CA 1
ATOM 926 C C . VAL A 1 119 ? -9.670 5.594 9.401 1.00 71.69 119 VAL A C 1
ATOM 928 O O . VAL A 1 119 ? -9.256 4.750 10.199 1.00 71.69 119 VAL A O 1
ATOM 931 N N . ILE A 1 120 ? -10.830 5.479 8.756 1.00 70.50 120 ILE A N 1
ATOM 932 C CA . ILE A 1 120 ? -11.683 4.286 8.813 1.00 70.50 120 ILE A CA 1
ATOM 933 C C . ILE A 1 120 ? -11.043 3.208 7.939 1.00 70.50 120 ILE A C 1
ATOM 935 O O . ILE A 1 120 ? -10.581 3.518 6.843 1.00 70.50 120 ILE A O 1
ATOM 939 N N . PHE A 1 121 ? -11.002 1.962 8.409 1.00 74.94 121 PHE A N 1
ATOM 940 C CA . PHE A 1 121 ? -10.627 0.850 7.539 1.00 74.94 121 PHE A CA 1
ATOM 941 C C . PHE A 1 121 ? -11.731 0.586 6.514 1.00 74.94 121 PHE A C 1
ATOM 943 O O . PHE A 1 121 ? -12.914 0.591 6.853 1.00 74.94 121 PHE A O 1
ATOM 950 N N . PHE A 1 122 ? -11.328 0.329 5.274 1.00 64.50 122 PHE A N 1
ATOM 951 C CA . PHE A 1 122 ? -12.215 -0.058 4.183 1.00 64.50 122 PHE A CA 1
ATOM 952 C C . PHE A 1 122 ? -11.760 -1.425 3.669 1.00 64.50 122 PHE A C 1
ATOM 954 O O . PHE A 1 122 ? -10.571 -1.601 3.407 1.00 64.50 122 PHE A O 1
ATOM 961 N N . GLY A 1 123 ? -12.689 -2.374 3.568 1.00 62.84 123 GLY A N 1
ATOM 962 C CA . GLY A 1 123 ? -12.427 -3.763 3.190 1.00 62.84 123 GLY A CA 1
ATOM 963 C C . GLY A 1 123 ? -13.669 -4.615 3.362 1.00 62.84 123 GLY A C 1
ATOM 964 O O . GLY A 1 123 ? -14.393 -4.365 4.353 1.00 62.84 123 GLY A O 1
#

InterPro domains:
  IPR016922 Uncharacterised conserved protein UCP029505 [PF27732] (16-123)
  IPR016922 Uncharacterised conserved protein UCP029505 [PIRSF029505] (5-123)

Nearest PDB structures (foldseek):
  5fyw-assembly1_U  TM=2.210E-01  e=9.501E-01  Saccharomyces cerevisiae

Organism: NCBI:txid1194405

Foldseek 3Di:
DDDPDDDDDDDPVNVVCVVCVVVVVVCVVVVVVVCVVVVVVLVCLVVCVVHFAPAWPQWDDDPPWIKTKGFNYPDFFDQDPPVGGDTDMGMDTDPVCVVPDPWDADDDDDDPDPVRSHDTDDD

pLDDT: mean 84.46, std 11.7, range [41.25, 96.5]

Secondary structure (DSSP, 8-state):
-----PPPPPPHHHHHHHHHHHHHHHHHHHHHHHHHHHHHHHHHHHTTTT-S-SEEEEEEEETTEEEEEEESSSSPPEE-GGG-EE--EEEEE-TTTTTT----EE-SS--SSGGGS-EEP--